Protein AF-A0A7Y8I017-F1 (afdb_monomer)

Foldseek 3Di:
DCPVVVVVVVVVVPPDPCPVVVVVVVVCVPDPDDDWDFPDKDWDFDQPPPDTWIKIKTDTPDPPDIDIDGDD

pLDDT: mean 83.15, std 17.06, range [50.19, 98.75]

Structure (mmCIF, N/CA/C/O backbone):
data_AF-A0A7Y8I017-F1
#
_entry.id   AF-A0A7Y8I017-F1
#
loop_
_atom_site.group_PDB
_atom_site.id
_atom_site.type_symbol
_atom_site.label_atom_id
_atom_site.label_alt_id
_atom_site.label_comp_id
_atom_site.label_asym_id
_atom_site.label_entity_id
_atom_site.label_seq_id
_atom_site.pdbx_PDB_ins_code
_atom_site.Cartn_x
_atom_site.Cartn_y
_atom_site.Cartn_z
_atom_site.occupancy
_atom_site.B_iso_or_equiv
_atom_site.auth_seq_id
_atom_site.auth_comp_id
_atom_site.auth_asym_id
_atom_site.auth_atom_id
_atom_site.pdbx_PDB_model_num
ATOM 1 N N . MET A 1 1 ? 53.488 26.471 -35.951 1.00 50.19 1 MET A N 1
ATOM 2 C CA . MET A 1 1 ? 52.172 25.797 -36.083 1.00 50.19 1 MET A CA 1
ATOM 3 C C . MET A 1 1 ? 52.056 24.674 -35.048 1.00 50.19 1 MET A C 1
ATOM 5 O O . MET A 1 1 ? 52.689 23.633 -35.191 1.00 50.19 1 MET A O 1
ATOM 9 N N . LYS A 1 2 ? 51.333 24.919 -33.944 1.00 57.78 2 LYS A N 1
ATOM 10 C CA . LYS A 1 2 ? 51.291 24.064 -32.740 1.00 57.78 2 LYS A CA 1
ATOM 11 C C . LYS A 1 2 ? 50.244 22.948 -32.874 1.00 57.78 2 LYS A C 1
ATOM 13 O O . LYS A 1 2 ? 49.152 23.044 -32.330 1.00 57.78 2 LYS A O 1
ATOM 18 N N . ARG A 1 3 ? 50.611 21.850 -33.542 1.00 61.22 3 ARG A N 1
ATOM 19 C CA . ARG A 1 3 ? 49.774 20.634 -33.688 1.00 61.22 3 ARG A CA 1
ATOM 20 C C . ARG A 1 3 ? 49.381 20.016 -32.334 1.00 61.22 3 ARG A C 1
ATOM 22 O O . ARG A 1 3 ? 48.319 19.429 -32.198 1.00 61.22 3 ARG A O 1
ATOM 29 N N . ARG A 1 4 ? 50.215 20.232 -31.310 1.00 60.62 4 ARG A N 1
ATOM 30 C CA . ARG A 1 4 ? 49.967 19.818 -29.918 1.00 60.62 4 ARG A CA 1
ATOM 31 C C . ARG A 1 4 ? 48.852 20.614 -29.228 1.00 60.62 4 ARG A C 1
ATOM 33 O O . ARG A 1 4 ? 48.244 20.107 -28.298 1.00 60.62 4 ARG A O 1
ATOM 40 N N . SER A 1 5 ? 48.555 21.828 -29.696 1.00 59.47 5 SER A N 1
ATOM 41 C CA . SER A 1 5 ? 47.485 22.659 -29.127 1.00 59.47 5 SER A CA 1
ATOM 42 C C . SER A 1 5 ? 46.094 22.160 -29.519 1.00 59.47 5 SER A C 1
ATOM 44 O O . SER A 1 5 ? 45.142 22.384 -28.783 1.00 59.47 5 SER A O 1
ATOM 46 N N . LEU A 1 6 ? 45.977 21.473 -30.659 1.00 58.66 6 LEU A N 1
ATOM 47 C CA . LEU A 1 6 ? 44.701 20.956 -3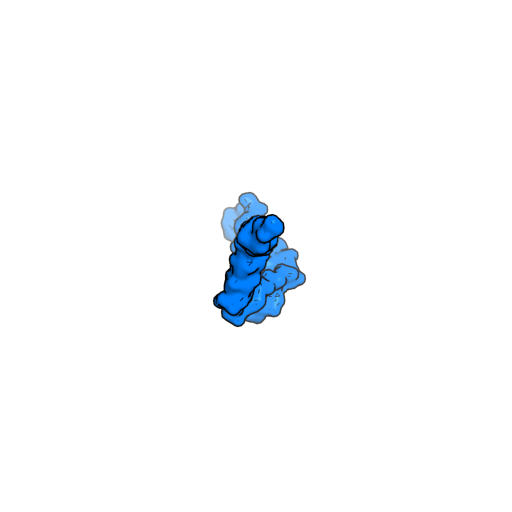1.155 1.00 58.66 6 LEU A CA 1
ATOM 48 C C . LEU A 1 6 ? 44.264 19.693 -30.395 1.00 58.66 6 LEU A C 1
ATOM 50 O O . LEU A 1 6 ? 43.079 19.533 -30.124 1.00 58.66 6 LEU A O 1
ATOM 54 N N . LEU A 1 7 ? 45.209 18.848 -29.957 1.00 58.31 7 LEU A N 1
ATOM 55 C CA . LEU A 1 7 ? 44.889 17.702 -29.093 1.00 58.31 7 LEU A CA 1
ATOM 56 C C . LEU A 1 7 ? 44.471 18.116 -27.672 1.00 58.31 7 LEU A C 1
ATOM 58 O O . LEU A 1 7 ? 43.648 17.438 -27.064 1.00 58.31 7 LEU A O 1
ATOM 62 N N . ALA A 1 8 ? 44.987 19.232 -27.148 1.00 55.81 8 ALA A N 1
ATOM 63 C CA . ALA A 1 8 ? 44.604 19.729 -25.823 1.00 55.81 8 ALA A CA 1
ATOM 64 C C . ALA A 1 8 ? 43.132 20.187 -25.769 1.00 55.81 8 ALA A C 1
ATOM 66 O O . ALA A 1 8 ? 42.457 19.996 -24.760 1.00 55.81 8 ALA A O 1
ATOM 67 N N . ILE A 1 9 ? 42.610 20.727 -26.875 1.00 56.03 9 ILE A N 1
ATOM 68 C CA . ILE A 1 9 ? 41.206 21.150 -26.993 1.00 56.03 9 ILE A CA 1
ATOM 69 C C . ILE A 1 9 ? 40.272 19.935 -27.135 1.00 56.03 9 ILE A C 1
ATOM 71 O O . ILE A 1 9 ? 39.161 19.952 -26.609 1.00 56.03 9 ILE A O 1
ATOM 75 N N . ALA A 1 10 ? 40.736 18.843 -27.755 1.00 55.09 10 ALA A N 1
ATOM 76 C CA . ALA A 1 10 ? 39.974 17.595 -27.840 1.00 55.09 10 ALA A CA 1
ATOM 77 C C . ALA A 1 10 ? 39.809 16.897 -26.473 1.00 55.09 10 ALA A C 1
ATOM 79 O O . ALA A 1 10 ? 38.772 16.290 -26.218 1.00 55.09 10 ALA A O 1
ATOM 80 N N . ALA A 1 11 ? 40.788 17.028 -25.569 1.00 52.91 11 ALA A N 1
ATOM 81 C CA . ALA A 1 11 ? 40.698 16.491 -24.208 1.00 52.91 11 ALA A CA 1
ATOM 82 C C . ALA A 1 11 ? 39.811 17.344 -23.277 1.00 52.91 11 ALA A C 1
ATOM 84 O O . ALA A 1 11 ? 39.148 16.804 -22.393 1.00 52.91 11 ALA A O 1
ATOM 85 N N . ALA A 1 12 ? 39.740 18.662 -23.498 1.00 51.25 12 ALA A N 1
ATOM 86 C CA . ALA A 1 12 ? 38.898 19.566 -22.708 1.00 51.25 12 ALA A CA 1
ATOM 87 C C . ALA A 1 12 ? 37.392 19.441 -23.024 1.00 51.25 12 ALA A C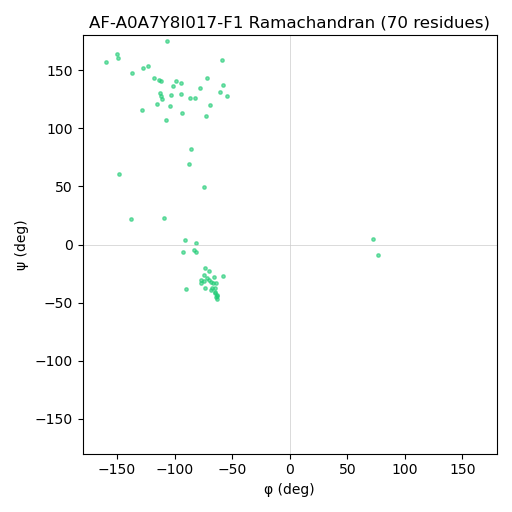 1
ATOM 89 O O . ALA A 1 12 ? 36.561 19.797 -22.193 1.00 51.25 12 ALA A O 1
ATOM 90 N N . GLY A 1 13 ? 37.025 18.896 -24.192 1.00 50.19 13 GLY A N 1
ATOM 91 C CA . GLY A 1 13 ? 35.631 18.620 -24.567 1.00 50.19 13 GLY A CA 1
ATOM 92 C C . GLY A 1 13 ? 35.053 17.313 -24.002 1.00 50.19 13 GLY A C 1
ATOM 93 O O . GLY A 1 13 ? 33.863 17.053 -24.170 1.00 50.19 13 GLY A O 1
ATOM 94 N N . ALA A 1 14 ? 35.871 16.483 -23.342 1.00 55.41 14 ALA A N 1
ATOM 95 C CA . ALA A 1 14 ? 35.474 15.152 -22.873 1.00 55.41 14 ALA A CA 1
ATOM 96 C C . ALA A 1 14 ? 34.948 15.116 -21.425 1.00 55.41 14 ALA A C 1
ATOM 98 O O . ALA A 1 14 ? 34.424 14.090 -20.991 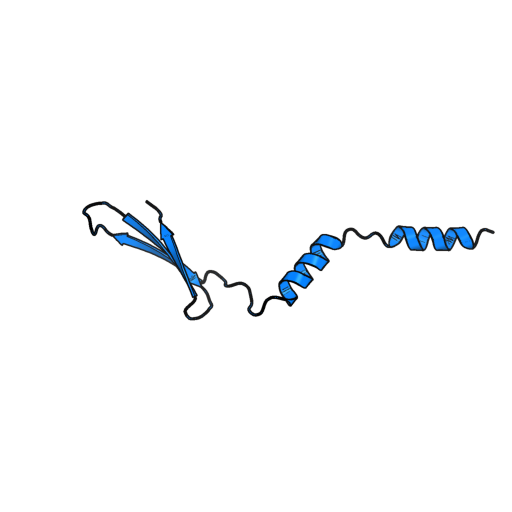1.00 55.41 14 ALA A O 1
ATOM 99 N N . VAL A 1 15 ? 35.015 16.220 -20.672 1.00 59.03 15 VAL A N 1
ATOM 100 C CA . VAL A 1 15 ? 34.443 16.292 -19.316 1.00 59.03 15 VAL A CA 1
ATOM 101 C C . VAL A 1 15 ? 32.977 16.705 -19.411 1.00 59.03 15 VAL A C 1
ATOM 103 O O . VAL A 1 15 ? 32.568 17.816 -19.088 1.00 59.03 15 VAL A O 1
ATOM 106 N N . THR A 1 16 ? 32.170 15.794 -19.941 1.00 62.34 16 THR A N 1
ATOM 107 C CA . THR A 1 16 ? 30.715 15.954 -19.982 1.00 62.34 16 THR A CA 1
ATOM 108 C C . THR A 1 16 ? 30.135 15.793 -18.570 1.00 62.34 16 THR A C 1
ATOM 110 O O . THR A 1 16 ? 30.594 14.903 -17.850 1.00 62.34 16 THR A O 1
ATOM 113 N N . PRO A 1 17 ? 29.095 16.549 -18.167 1.00 59.59 17 PRO A N 1
ATOM 114 C CA . PRO A 1 17 ? 28.393 16.373 -16.890 1.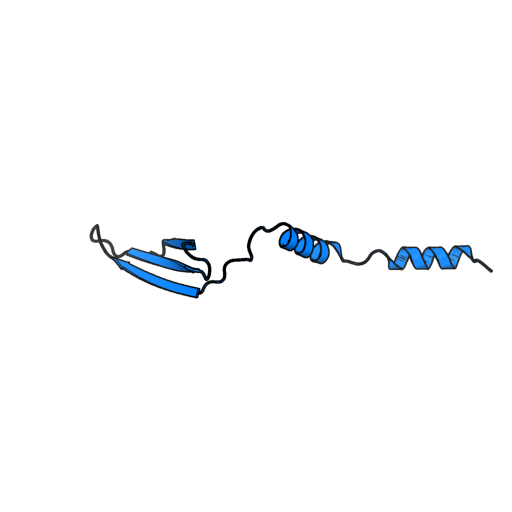00 59.59 17 PRO A CA 1
ATOM 115 C C . PRO A 1 17 ? 27.481 15.129 -16.918 1.00 59.59 17 PRO A C 1
ATOM 117 O O . PRO A 1 17 ? 26.306 15.177 -16.569 1.00 59.59 17 PRO A O 1
ATOM 120 N N . ARG A 1 18 ? 28.022 13.982 -17.349 1.00 58.31 18 ARG A N 1
ATOM 121 C CA . ARG A 1 18 ? 27.320 12.702 -17.503 1.00 58.31 18 ARG A CA 1
ATOM 122 C C . ARG A 1 18 ? 27.321 11.743 -16.299 1.00 58.31 18 ARG A C 1
ATOM 124 O O . ARG A 1 18 ? 26.772 10.659 -16.494 1.00 58.31 18 ARG A O 1
ATOM 131 N N . PRO A 1 19 ? 27.861 12.027 -15.090 1.00 72.00 19 PRO A N 1
ATOM 132 C CA . PRO A 1 19 ? 27.877 10.989 -14.063 1.00 72.00 19 PRO A CA 1
ATOM 133 C C . PRO A 1 19 ? 26.447 10.606 -13.648 1.00 72.00 19 PRO A C 1
ATOM 135 O O . PRO A 1 19 ? 26.114 9.429 -13.683 1.00 72.00 19 PRO A O 1
ATOM 138 N N . ALA A 1 20 ? 25.552 11.572 -13.416 1.00 73.06 20 ALA A N 1
ATOM 139 C CA . ALA A 1 20 ? 24.206 11.290 -12.905 1.00 73.06 20 ALA A CA 1
ATOM 140 C C . ALA A 1 20 ? 23.342 10.434 -13.853 1.00 73.06 20 ALA A C 1
ATOM 142 O O . ALA A 1 20 ? 22.758 9.441 -13.426 1.00 73.06 20 ALA A O 1
ATOM 143 N N . ALA A 1 21 ? 23.298 10.769 -15.147 1.00 77.56 21 ALA A N 1
ATOM 144 C CA . ALA A 1 21 ? 22.506 10.016 -16.125 1.00 77.56 21 ALA A CA 1
ATOM 145 C C . ALA A 1 21 ? 23.064 8.600 -16.362 1.00 77.56 21 ALA A C 1
ATOM 147 O O . ALA A 1 21 ? 22.300 7.644 -16.495 1.00 77.56 21 ALA A O 1
ATOM 148 N N . ALA A 1 22 ? 24.394 8.452 -16.373 1.00 79.69 22 ALA A N 1
ATOM 149 C CA . ALA A 1 22 ? 25.039 7.146 -16.486 1.00 79.69 22 ALA A CA 1
ATOM 150 C C . ALA A 1 22 ? 24.819 6.292 -15.223 1.00 79.69 22 ALA A C 1
ATOM 152 O O . ALA A 1 22 ? 24.565 5.092 -15.324 1.00 79.69 22 ALA A O 1
ATOM 153 N N . GLN A 1 23 ? 24.856 6.908 -14.037 1.00 79.31 23 GLN A N 1
ATOM 154 C CA . GLN A 1 23 ? 24.560 6.251 -12.762 1.00 79.31 23 GLN A CA 1
ATOM 155 C C . GLN A 1 23 ? 23.097 5.792 -12.687 1.00 79.31 23 GLN A C 1
ATOM 157 O O . GLN A 1 23 ? 22.837 4.669 -12.260 1.00 79.31 23 GLN A O 1
ATOM 162 N N . GLU A 1 24 ? 22.143 6.609 -13.145 1.00 80.56 24 GLU A N 1
ATOM 163 C CA . GLU A 1 24 ? 20.726 6.231 -13.187 1.00 80.56 24 GLU A CA 1
ATOM 164 C C . GLU A 1 24 ? 20.475 5.068 -14.161 1.00 80.56 24 GLU A C 1
ATOM 166 O O . GLU A 1 24 ? 19.734 4.136 -13.844 1.00 80.56 24 GLU A O 1
ATOM 171 N N . GLN A 1 25 ? 21.131 5.075 -15.327 1.00 80.56 25 GLN A N 1
ATOM 172 C CA . GLN A 1 25 ? 21.065 3.965 -16.281 1.00 80.56 25 GLN A CA 1
ATOM 173 C C . GLN A 1 25 ? 21.650 2.675 -15.703 1.00 80.56 25 GLN A C 1
ATOM 175 O O . GLN A 1 25 ? 21.025 1.624 -15.836 1.00 80.56 25 GLN A O 1
ATOM 180 N N . ALA A 1 26 ? 22.795 2.745 -15.019 1.00 81.00 26 ALA A N 1
ATOM 181 C CA . ALA A 1 26 ? 23.387 1.588 -14.354 1.00 81.00 26 ALA A CA 1
ATOM 182 C C . ALA A 1 26 ? 22.476 1.041 -13.240 1.00 81.00 26 ALA A C 1
ATOM 184 O O . ALA A 1 26 ? 22.244 -0.163 -13.183 1.00 81.00 26 ALA A O 1
ATOM 185 N N . ALA A 1 27 ? 21.891 1.913 -12.411 1.00 78.88 27 ALA A N 1
ATOM 186 C CA . ALA A 1 27 ? 20.949 1.524 -11.358 1.00 78.88 27 ALA A CA 1
ATOM 187 C C . ALA A 1 27 ? 19.659 0.897 -11.914 1.00 78.88 27 ALA A C 1
ATOM 189 O O . ALA A 1 27 ? 19.073 0.004 -11.304 1.00 78.88 27 ALA A O 1
ATOM 190 N N . ARG A 1 28 ? 19.207 1.355 -13.086 1.00 78.00 28 ARG A N 1
ATOM 191 C CA . ARG A 1 28 ? 18.056 0.775 -13.785 1.00 78.00 28 ARG A CA 1
ATOM 192 C C . ARG A 1 28 ? 18.400 -0.578 -14.411 1.00 78.00 28 ARG A C 1
ATOM 194 O O . ARG A 1 28 ? 17.566 -1.475 -14.374 1.00 78.00 28 ARG A O 1
ATOM 201 N N . ALA A 1 29 ? 19.614 -0.729 -14.944 1.00 75.50 29 ALA A N 1
ATOM 202 C CA . ALA A 1 29 ? 20.093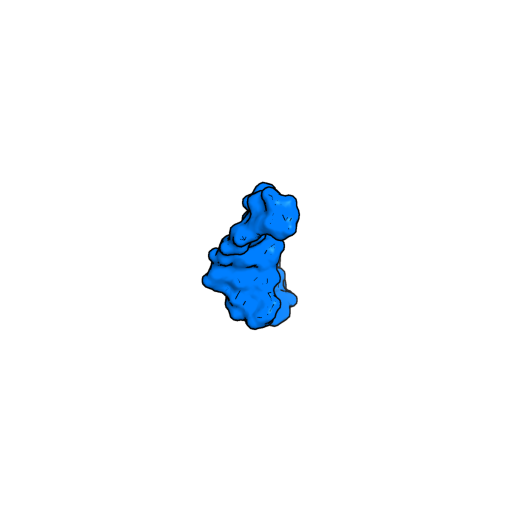 -1.954 -15.584 1.00 75.50 29 ALA A CA 1
ATOM 203 C C . ALA A 1 29 ? 20.376 -3.096 -14.594 1.00 75.50 29 ALA A C 1
ATOM 205 O O . ALA A 1 29 ? 20.245 -4.259 -14.960 1.00 75.50 29 ALA A O 1
ATOM 206 N N . THR A 1 30 ? 20.737 -2.791 -13.344 1.00 79.94 30 THR A N 1
ATOM 207 C CA . THR A 1 30 ? 20.963 -3.808 -12.300 1.00 79.94 30 THR A CA 1
ATOM 208 C C . THR A 1 30 ? 19.682 -4.277 -11.612 1.00 79.94 30 THR A C 1
ATOM 210 O O . THR A 1 30 ? 19.725 -5.185 -10.780 1.00 79.94 30 THR A O 1
ATOM 213 N N . ARG A 1 31 ? 18.527 -3.681 -11.926 1.00 80.50 31 ARG A N 1
ATOM 214 C CA . ARG A 1 31 ? 17.267 -4.023 -11.271 1.00 80.50 31 ARG A CA 1
ATOM 215 C C . ARG A 1 31 ? 16.651 -5.268 -11.909 1.00 80.50 31 ARG A C 1
ATOM 217 O O . ARG A 1 31 ? 16.417 -5.296 -13.110 1.00 80.50 31 ARG A O 1
ATOM 224 N N . ALA A 1 32 ? 16.343 -6.276 -11.092 1.00 79.50 32 ALA A N 1
ATOM 225 C CA . ALA A 1 32 ? 15.759 -7.535 -11.567 1.00 79.50 32 ALA A CA 1
ATOM 226 C C . ALA A 1 32 ? 14.352 -7.363 -12.174 1.00 79.50 32 ALA A C 1
ATOM 228 O O . ALA A 1 32 ? 14.015 -8.019 -13.153 1.00 79.50 32 ALA A O 1
ATOM 229 N 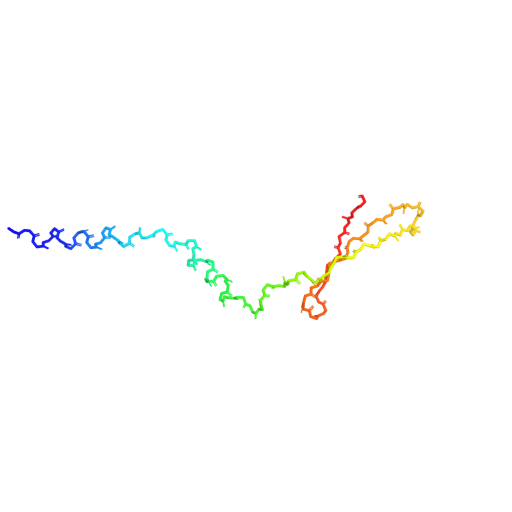N . LEU A 1 33 ? 13.540 -6.471 -11.595 1.00 82.50 33 LEU A N 1
ATOM 230 C CA . LEU A 1 33 ? 12.177 -6.159 -12.032 1.00 82.50 33 LEU A CA 1
ATOM 231 C C . LEU A 1 33 ? 12.014 -4.643 -12.234 1.00 82.50 33 LEU A C 1
ATOM 233 O O . LEU A 1 33 ? 12.698 -3.859 -11.562 1.00 82.50 33 LEU A O 1
ATOM 237 N N . PRO A 1 34 ? 11.107 -4.199 -13.127 1.00 87.56 34 PRO A N 1
ATOM 238 C CA . PRO A 1 34 ? 10.782 -2.782 -13.266 1.00 87.56 34 PRO A CA 1
ATOM 239 C C . PRO A 1 34 ? 10.262 -2.190 -11.945 1.00 87.56 34 PRO A C 1
ATOM 241 O O . PRO A 1 34 ? 9.781 -2.907 -11.066 1.00 87.56 34 PRO A 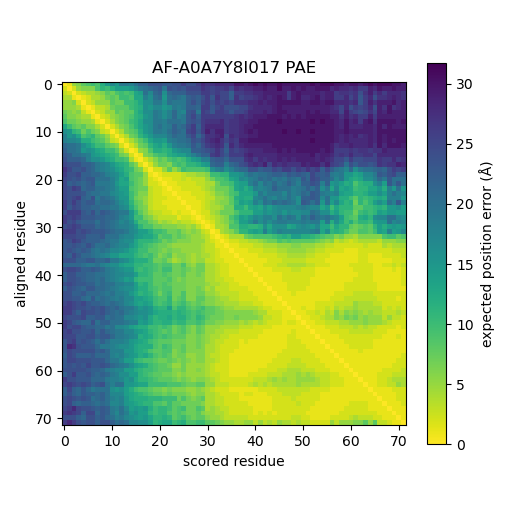O 1
ATOM 244 N N . SER A 1 35 ? 10.342 -0.860 -11.801 1.00 90.69 35 SER A N 1
ATOM 245 C CA . SER A 1 35 ? 9.685 -0.163 -10.685 1.00 90.69 35 SER A CA 1
ATOM 246 C C . SER A 1 35 ? 8.195 -0.519 -10.656 1.00 90.69 35 SER A C 1
ATOM 248 O O . SER A 1 35 ? 7.544 -0.312 -11.684 1.00 90.69 35 SER A O 1
ATOM 250 N N . PRO A 1 36 ? 7.644 -0.967 -9.515 1.00 94.56 36 PRO A N 1
ATOM 251 C CA . PRO A 1 36 ? 6.204 -1.117 -9.368 1.00 94.56 36 PRO A CA 1
ATOM 252 C C . PRO A 1 36 ? 5.510 0.222 -9.612 1.00 94.56 36 PRO A C 1
ATOM 254 O O . PRO A 1 36 ? 5.971 1.261 -9.125 1.00 94.56 36 PRO A O 1
ATOM 257 N N . LYS A 1 37 ? 4.404 0.203 -10.350 1.00 96.75 37 LYS A N 1
ATOM 258 C CA . LYS A 1 37 ? 3.523 1.361 -10.509 1.00 96.75 37 LYS A CA 1
ATOM 259 C C . LYS A 1 37 ? 2.345 1.213 -9.567 1.00 96.75 37 LYS A C 1
ATOM 261 O O . LYS A 1 37 ? 1.811 0.121 -9.394 1.00 96.75 37 LYS A O 1
ATOM 266 N N . ILE A 1 38 ? 1.926 2.323 -8.966 1.00 98.12 38 ILE A N 1
ATOM 267 C CA . ILE A 1 38 ? 0.714 2.344 -8.148 1.00 98.12 38 ILE A CA 1
ATOM 268 C C . ILE A 1 38 ? -0.478 2.175 -9.087 1.00 98.12 38 ILE A C 1
ATOM 270 O O . ILE A 1 38 ? -0.676 2.981 -9.994 1.00 98.12 38 ILE A O 1
ATOM 274 N N . ARG A 1 39 ? -1.243 1.107 -8.870 1.00 98.12 39 ARG A N 1
ATOM 275 C CA . ARG A 1 39 ? -2.463 0.797 -9.615 1.00 98.12 39 ARG A CA 1
ATOM 276 C C . ARG A 1 39 ? -3.687 1.414 -8.955 1.00 98.12 39 ARG A C 1
ATOM 278 O O . ARG A 1 39 ? -4.591 1.848 -9.658 1.00 98.12 39 ARG A O 1
ATOM 285 N N . ASP A 1 40 ? -3.720 1.413 -7.626 1.00 98.50 40 ASP A N 1
ATOM 286 C CA . ASP A 1 40 ? -4.859 1.896 -6.850 1.00 98.50 40 ASP A CA 1
ATOM 287 C C . ASP A 1 40 ? -4.447 2.255 -5.412 1.00 98.50 40 ASP A C 1
ATOM 289 O O . ASP A 1 40 ? -3.449 1.745 -4.884 1.00 98.50 40 ASP A O 1
ATOM 293 N N . VAL A 1 41 ? -5.236 3.126 -4.783 1.00 98.50 41 VAL A N 1
ATOM 294 C CA . VAL A 1 41 ? -5.089 3.571 -3.396 1.00 98.50 41 VAL A CA 1
ATOM 295 C C . VAL A 1 41 ? -6.428 3.393 -2.698 1.00 98.50 41 VAL A C 1
ATOM 297 O O . VAL A 1 41 ? -7.408 4.057 -3.022 1.00 98.50 41 VAL A O 1
ATOM 300 N N . GLN A 1 42 ? -6.460 2.514 -1.704 1.00 98.56 42 GLN A N 1
ATOM 301 C CA . GLN A 1 42 ? -7.670 2.202 -0.953 1.00 98.56 42 GLN A CA 1
ATOM 302 C C . GLN A 1 42 ? -7.529 2.674 0.486 1.00 98.56 42 GLN A C 1
ATOM 304 O O . GLN A 1 42 ? -6.466 2.546 1.094 1.00 98.56 42 GLN A O 1
ATOM 309 N N . VAL A 1 43 ? -8.619 3.190 1.046 1.00 98.50 43 VAL A N 1
ATOM 310 C CA . VAL A 1 43 ? -8.685 3.595 2.450 1.00 98.50 43 VAL A CA 1
ATOM 311 C C . VAL A 1 43 ? -9.630 2.662 3.186 1.00 98.50 43 VAL A C 1
ATOM 313 O O . VAL A 1 43 ? -10.772 2.465 2.777 1.00 98.50 43 VAL A O 1
ATOM 316 N N . ILE A 1 44 ? -9.146 2.097 4.286 1.00 98.31 44 ILE A N 1
ATOM 317 C CA . ILE A 1 44 ? -9.911 1.229 5.174 1.00 98.31 44 ILE A CA 1
ATOM 318 C C . ILE A 1 44 ? -10.182 2.019 6.451 1.00 98.31 44 ILE A C 1
ATOM 320 O O . ILE A 1 44 ? -9.277 2.241 7.257 1.00 98.31 44 ILE A O 1
ATOM 324 N N . ALA A 1 45 ? -11.431 2.446 6.623 1.00 98.19 45 ALA A N 1
ATOM 325 C CA . ALA A 1 45 ? -11.913 3.022 7.872 1.00 98.19 45 ALA A CA 1
ATOM 326 C C . ALA A 1 45 ? -12.386 1.895 8.798 1.00 98.19 45 ALA A C 1
ATOM 328 O O . ALA A 1 45 ? -13.202 1.063 8.404 1.00 98.19 45 ALA A O 1
ATOM 329 N N . THR A 1 46 ? -11.866 1.848 10.022 1.00 98.00 46 THR A N 1
ATOM 330 C CA . THR A 1 46 ? -12.182 0.785 10.985 1.00 98.00 46 THR A CA 1
ATOM 331 C C . THR A 1 46 ? -12.093 1.279 12.428 1.00 98.00 46 THR A C 1
ATOM 333 O O . THR A 1 46 ? -11.535 2.343 12.690 1.00 98.00 46 THR A O 1
ATOM 336 N N . ALA A 1 47 ? -12.659 0.522 13.372 1.00 98.12 47 ALA A N 1
ATOM 337 C CA . ALA A 1 47 ? -12.604 0.836 14.8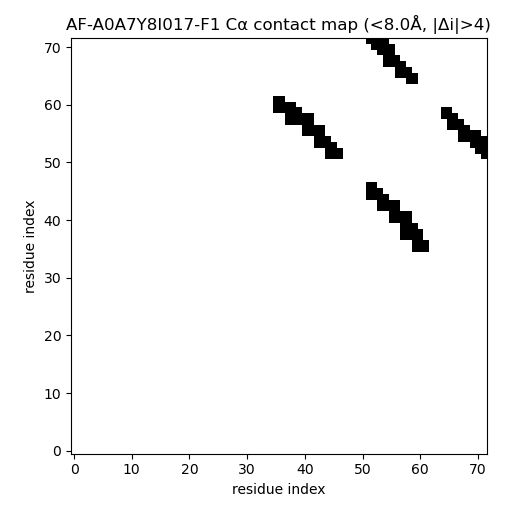01 1.00 98.12 47 ALA A CA 1
ATOM 338 C C . ALA A 1 47 ? -12.601 -0.411 15.711 1.00 98.12 47 ALA A C 1
ATOM 340 O O . ALA A 1 47 ? -13.493 -0.570 16.544 1.00 98.12 47 ALA A O 1
ATOM 341 N N . PRO A 1 48 ? -11.600 -1.308 15.597 1.00 96.88 48 PRO A N 1
ATOM 342 C CA . PRO A 1 48 ? -11.590 -2.575 16.336 1.00 96.88 48 PRO A CA 1
ATOM 343 C C . PRO A 1 48 ? -11.461 -2.401 17.860 1.00 96.88 48 PRO A C 1
ATOM 345 O O . PRO A 1 48 ? -11.957 -3.233 18.608 1.00 96.88 48 PRO A O 1
ATOM 348 N N . ALA A 1 49 ? -10.832 -1.315 18.323 1.00 96.75 49 ALA A N 1
ATOM 349 C CA . ALA A 1 49 ? -10.687 -0.972 19.743 1.00 96.75 49 ALA A CA 1
ATOM 350 C C . ALA A 1 49 ? -11.543 0.247 20.150 1.00 96.75 49 ALA A C 1
ATOM 352 O O . ALA A 1 49 ? -11.199 0.966 21.084 1.00 96.75 49 ALA A O 1
ATOM 353 N N . GLY A 1 50 ? -12.612 0.547 19.399 1.00 96.94 50 GLY A N 1
ATOM 354 C CA . GLY A 1 50 ? -13.450 1.735 19.624 1.00 96.94 50 GLY A CA 1
ATOM 355 C C . GLY A 1 50 ? -12.798 3.070 19.227 1.00 96.94 50 GLY A C 1
ATOM 356 O O . GLY A 1 50 ? -13.391 4.128 19.421 1.00 96.94 50 GLY A O 1
ATOM 357 N N . LEU A 1 51 ? -11.597 3.035 18.644 1.00 97.12 51 LEU A N 1
ATOM 358 C CA . LEU A 1 51 ? -10.877 4.196 18.119 1.00 97.12 51 LEU A CA 1
ATOM 359 C C . LEU A 1 51 ? -11.024 4.250 16.600 1.00 97.12 51 LEU A C 1
ATOM 361 O O . LEU A 1 51 ? -10.874 3.229 15.940 1.00 97.12 51 LEU A O 1
ATOM 365 N N . ARG A 1 52 ? -11.283 5.434 16.037 1.00 97.88 52 ARG A N 1
ATOM 366 C CA . ARG A 1 52 ? -11.383 5.612 14.580 1.00 97.88 52 ARG A CA 1
ATOM 367 C C . ARG A 1 52 ? -9.993 5.528 13.964 1.00 97.88 52 ARG A C 1
ATOM 369 O 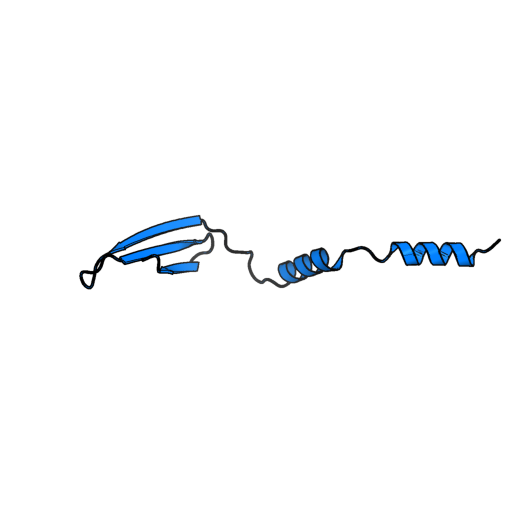O . ARG A 1 52 ? -9.198 6.439 14.161 1.00 97.88 52 ARG A O 1
ATOM 376 N N . LEU A 1 53 ? -9.734 4.463 13.219 1.00 98.25 53 LEU A N 1
ATOM 377 C CA . LEU A 1 53 ? -8.486 4.245 12.505 1.00 98.25 53 LEU A CA 1
ATOM 378 C C . LEU A 1 53 ? -8.720 4.322 10.995 1.00 98.25 53 LEU A C 1
ATOM 380 O O . LEU A 1 53 ? -9.707 3.802 10.470 1.00 98.25 53 LEU A O 1
ATOM 384 N N . ALA A 1 54 ? -7.768 4.935 10.307 1.00 98.25 54 ALA A N 1
ATOM 385 C CA . ALA A 1 54 ? -7.628 4.945 8.863 1.00 98.25 54 ALA A CA 1
ATOM 386 C C . ALA A 1 54 ? -6.327 4.230 8.480 1.00 98.25 54 ALA A C 1
ATOM 388 O O . ALA A 1 54 ? -5.232 4.628 8.889 1.00 98.25 54 ALA A O 1
ATOM 389 N N . VAL A 1 55 ? -6.457 3.172 7.679 1.00 98.31 55 VAL A N 1
ATOM 390 C CA . VAL A 1 55 ? -5.332 2.447 7.079 1.00 98.31 55 VAL A CA 1
ATOM 391 C C . VAL A 1 55 ? -5.363 2.673 5.574 1.00 98.31 55 VAL A C 1
ATOM 393 O O . VAL A 1 55 ? -6.399 2.482 4.937 1.00 98.31 55 VAL A O 1
ATOM 396 N N . VAL A 1 56 ? -4.228 3.054 4.996 1.00 98.75 56 VAL A N 1
ATOM 397 C CA . VAL A 1 56 ? -4.072 3.177 3.543 1.00 98.75 56 VAL A CA 1
ATOM 398 C C . VAL A 1 56 ? -3.483 1.884 3.003 1.00 98.75 56 VAL A C 1
ATOM 400 O O . VAL A 1 56 ? -2.465 1.407 3.501 1.00 98.75 56 VAL A O 1
ATOM 403 N N . LYS A 1 57 ? -4.106 1.327 1.968 1.00 98.50 57 LYS A N 1
ATOM 404 C CA . LYS A 1 57 ? -3.597 0.194 1.199 1.00 98.50 57 LYS A CA 1
ATOM 405 C C . LYS A 1 57 ? -3.206 0.665 -0.196 1.00 98.50 57 LYS A C 1
ATOM 407 O O . LYS A 1 57 ? -4.028 1.221 -0.918 1.00 98.50 57 LYS A O 1
ATOM 412 N N . ILE A 1 58 ? -1.966 0.403 -0.586 1.00 98.62 58 ILE A N 1
ATOM 413 C CA . ILE A 1 58 ? -1.439 0.716 -1.916 1.00 98.62 58 ILE A CA 1
ATOM 414 C C . ILE A 1 58 ? -1.363 -0.576 -2.718 1.00 98.62 58 ILE A C 1
ATOM 416 O O . ILE A 1 58 ? -0.644 -1.497 -2.329 1.00 98.62 58 ILE A O 1
ATOM 420 N N . LEU A 1 59 ? -2.089 -0.650 -3.831 1.00 98.38 59 LEU A N 1
ATOM 421 C CA . LEU A 1 59 ? -1.988 -1.752 -4.785 1.00 98.38 59 LEU A CA 1
ATOM 422 C C . LEU A 1 59 ? -1.015 -1.377 -5.897 1.00 98.38 59 LEU A C 1
ATOM 424 O O . LEU A 1 59 ? -1.041 -0.249 -6.395 1.00 98.38 59 LEU A O 1
ATOM 428 N N . THR A 1 60 ? -0.186 -2.331 -6.316 1.00 98.19 60 THR A N 1
ATOM 429 C CA . THR A 1 60 ? 0.713 -2.145 -7.459 1.00 98.19 60 THR A CA 1
ATOM 430 C C . THR A 1 60 ? 0.235 -2.913 -8.692 1.00 98.19 60 THR A C 1
ATOM 432 O O . THR A 1 60 ? -0.785 -3.612 -8.656 1.00 98.19 60 THR A O 1
ATOM 435 N N . ASP A 1 61 ? 0.943 -2.725 -9.800 1.00 97.00 61 ASP A N 1
ATOM 436 C CA . ASP A 1 61 ? 0.811 -3.494 -11.038 1.00 97.00 61 ASP A CA 1
ATOM 437 C C . ASP A 1 61 ? 1.555 -4.842 -11.009 1.00 97.00 61 ASP A C 1
ATOM 439 O O . ASP A 1 61 ? 1.518 -5.573 -11.995 1.00 97.00 61 ASP A O 1
ATOM 443 N N . GLN A 1 62 ? 2.210 -5.188 -9.896 1.00 95.44 62 GLN A N 1
ATOM 444 C CA . GLN A 1 62 ? 2.875 -6.476 -9.699 1.00 95.44 62 GLN A CA 1
ATOM 445 C C . GLN A 1 62 ? 2.026 -7.375 -8.797 1.00 95.44 62 GLN A C 1
ATOM 447 O O . GLN A 1 62 ? 1.620 -6.976 -7.700 1.00 95.44 62 GLN A O 1
ATOM 452 N N . ASP A 1 63 ? 1.773 -8.603 -9.249 1.00 94.31 63 ASP A N 1
ATOM 453 C CA . ASP A 1 63 ? 0.941 -9.558 -8.520 1.00 94.31 63 ASP A CA 1
ATOM 454 C C . ASP A 1 63 ? 1.524 -9.873 -7.139 1.00 94.31 63 ASP A C 1
ATOM 456 O O . ASP A 1 63 ? 2.711 -10.153 -6.975 1.00 94.31 63 ASP A O 1
ATOM 460 N N . GLY A 1 64 ? 0.668 -9.800 -6.121 1.00 94.06 64 GLY A N 1
ATOM 461 C CA . GLY A 1 64 ? 1.048 -10.036 -4.728 1.00 94.06 64 GLY A CA 1
ATOM 462 C C . GLY A 1 64 ? 1.808 -8.889 -4.053 1.00 94.06 64 GLY A C 1
ATOM 463 O O . GLY A 1 64 ? 1.946 -8.919 -2.832 1.00 94.06 64 GLY A O 1
ATOM 464 N N . LEU A 1 65 ? 2.241 -7.852 -4.782 1.00 97.25 65 LEU A N 1
ATOM 465 C CA . LEU A 1 65 ? 2.929 -6.701 -4.196 1.00 97.25 65 LEU A CA 1
ATOM 466 C C . LEU A 1 65 ? 1.947 -5.571 -3.857 1.00 97.25 65 LEU A C 1
ATOM 468 O O . LEU A 1 65 ? 1.375 -4.908 -4.728 1.00 97.25 65 LEU A O 1
ATOM 472 N N . TYR A 1 66 ? 1.791 -5.317 -2.561 1.00 98.12 66 TYR A N 1
ATOM 473 C CA . TYR A 1 66 ? 1.001 -4.218 -2.013 1.00 98.12 66 TYR A CA 1
ATOM 474 C C . TYR A 1 66 ? 1.597 -3.733 -0.687 1.00 98.12 66 TYR A C 1
ATOM 476 O O . TYR A 1 66 ? 2.360 -4.445 -0.036 1.00 98.12 66 TYR A O 1
ATOM 484 N N . GLY A 1 67 ? 1.240 -2.516 -0.280 1.00 98.38 67 GLY A N 1
ATOM 485 C CA . GLY A 1 67 ? 1.687 -1.913 0.978 1.00 98.38 67 GLY A CA 1
ATOM 486 C C . GLY A 1 67 ? 0.524 -1.489 1.869 1.00 98.38 67 GLY A C 1
ATOM 487 O O . GLY A 1 67 ? -0.553 -1.171 1.365 1.00 98.38 67 GLY A O 1
ATOM 488 N N . TYR A 1 68 ? 0.763 -1.453 3.181 1.00 98.50 68 TYR A N 1
ATOM 489 C CA . TYR A 1 68 ? -0.132 -0.850 4.169 1.00 98.50 68 TYR A CA 1
ATOM 490 C C . TYR A 1 68 ? 0.567 0.307 4.885 1.00 98.50 68 TYR A C 1
ATOM 492 O O . TYR A 1 68 ? 1.760 0.226 5.174 1.00 98.50 68 TYR A O 1
ATOM 500 N N . GLY A 1 69 ? -0.183 1.364 5.191 1.00 98.50 69 GLY A N 1
ATOM 501 C CA . GLY A 1 69 ? 0.293 2.532 5.927 1.00 98.50 69 GLY A CA 1
ATOM 502 C C . GLY A 1 69 ? -0.707 3.005 6.981 1.00 98.50 69 GLY A C 1
ATOM 503 O O . GLY A 1 69 ? -1.920 2.882 6.799 1.00 98.50 69 GLY A O 1
ATOM 504 N N . CYS A 1 70 ? -0.187 3.554 8.081 1.00 97.75 70 CYS A N 1
ATOM 505 C CA . CYS A 1 70 ? -0.980 4.250 9.095 1.00 97.75 70 CYS A CA 1
ATOM 506 C C . CYS A 1 70 ? -1.325 5.666 8.608 1.00 97.75 70 CYS A C 1
ATOM 508 O O . CYS A 1 70 ? -0.444 6.356 8.095 1.00 97.75 70 CYS A O 1
ATOM 510 N N . ALA A 1 71 ? -2.581 6.090 8.764 1.00 97.62 71 ALA A N 1
ATOM 511 C CA . ALA A 1 71 ? -3.060 7.404 8.323 1.00 97.62 71 ALA A CA 1
ATOM 512 C C . ALA A 1 71 ? -3.997 8.089 9.337 1.00 97.62 71 ALA A C 1
ATOM 514 O O . ALA A 1 71 ? -4.820 8.917 8.950 1.00 97.62 71 ALA A O 1
ATOM 515 N N . THR A 1 72 ? -3.917 7.697 10.612 1.00 93.69 72 THR A N 1
ATOM 516 C CA . THR A 1 72 ? -4.691 8.289 11.722 1.00 93.69 72 THR A CA 1
ATOM 517 C C . THR A 1 72 ? -3.829 9.243 12.523 1.00 93.69 72 THR A C 1
ATOM 519 O O . THR A 1 72 ? -2.649 8.886 12.740 1.00 93.69 72 THR A O 1
#

Solvent-accessible surface area (backbone atoms only — not comparable to full-atom values): 4604 Å² total; per-residue (Å²): 136,69,73,70,60,58,56,55,54,61,59,67,70,65,78,62,94,48,66,65,65,52,51,53,50,51,60,58,69,72,45,94,65,79,84,77,46,82,67,46,79,46,78,47,78,47,48,94,84,80,48,86,39,37,37,39,37,40,36,38,76,44,91,93,48,65,49,78,44,87,68,108

Secondary structure (DSSP, 8-state):
--HHHHHHHHHHTT--S-HHHHHHHHHHHT-SSPPPPEEEEEEEEE-TTSS-EEEEEEEESSTT-EEEEE--

Mean predicted aligned error: 12.35 Å

Sequence (72 aa):
MKRRSLLAIAAAGAVTPRPAAAQEQAARATRALPSPKIRDVQVIATAPAGLRLAVVKILTDQDGLYGYGCAT

Nearest PDB structures (foldseek):
  3wj2-assembly1_A  TM=3.569E-01  e=1.799E+00  Ferroplasma acidiphilum
  5l2p-assembly1_C  TM=3.489E-01  e=2.833E+00  Saccharolobus solfataricus
  7oyc-assembly1_11  TM=5.469E-01  e=7.999E+00  Xenopus laevis
  8t2x-assembly1_eI  TM=3.434E-01  e=6.584E+00  Saccharomyces cerevisiae

Radius of gyration: 25.95 Å; Cα contacts (8 Å, |Δi|>4): 69; chains: 1; bounding box: 66×36×56 Å